Protein AF-0000000079923672 (afdb_homodimer)

Radius of gyration: 18.23 Å; Cα contacts (8 Å, |Δi|>4): 275; chains: 2; bounding box: 40×59×46 Å

Solvent-accessible surface area (backbone atoms only — not comparable to full-atom values): 8764 Å² total; per-residue (Å²): 88,80,46,73,51,78,46,75,37,44,45,66,52,47,51,52,51,49,53,50,50,49,53,26,45,76,68,64,60,28,61,61,96,86,38,71,54,79,75,63,75,88,40,70,29,38,37,34,41,36,38,36,38,55,79,44,37,34,36,45,32,44,38,38,36,39,71,64,37,82,79,70,72,71,70,72,81,115,88,81,46,72,50,78,47,75,38,45,47,68,53,47,51,52,49,49,52,52,49,50,52,26,46,74,68,63,60,27,62,58,97,85,39,70,55,79,76,61,75,89,40,69,29,39,35,33,41,39,38,37,40,56,79,43,36,34,35,44,31,44,38,39,36,40,70,65,37,81,79,69,73,74,70,71,83,114

Secondary structure (DSSP, 8-state):
-EEEEEEEE-HHHHHHHHHHHHHHHHTT--EETTEE----SSS-EEEEEEEEE-SSEEEEEEEEEEESS---------/-EEEEEEEE-HHHHHHHHHHHHHHHHTT--EETTEE----SSS-EEEEEEEEE-SSEEEEEEEEEEESS---------

Structure (mmCIF, N/CA/C/O backbone):
data_AF-0000000079923672-model_v1
#
loop_
_entity.id
_entity.type
_entity.pdbx_description
1 polymer 'Amphi-Trp domain-containing protein'
#
loop_
_atom_site.group_PDB
_atom_site.id
_atom_site.type_symbol
_atom_site.label_atom_id
_atom_site.label_alt_id
_atom_site.label_comp_id
_atom_site.label_asym_id
_atom_site.label_entity_id
_atom_site.label_seq_id
_atom_site.pdbx_PDB_ins_code
_atom_site.Cartn_x
_atom_site.Cartn_y
_atom_site.Cartn_z
_atom_site.occupancy
_atom_site.B_iso_or_equiv
_atom_site.auth_seq_id
_atom_site.auth_comp_id
_atom_site.auth_asym_id
_atom_site.auth_atom_id
_atom_site.pdbx_PDB_model_num
ATOM 1 N N . MET A 1 1 ? -3.143 -18.344 4.316 1 87.56 1 MET A N 1
ATOM 2 C CA . MET A 1 1 ? -2.76 -17.453 5.414 1 87.56 1 MET A CA 1
ATOM 3 C C . MET A 1 1 ? -3.393 -16.078 5.254 1 87.56 1 MET A C 1
ATOM 5 O O . MET A 1 1 ? -3.523 -15.578 4.133 1 87.56 1 MET A O 1
ATOM 9 N N . LYS A 1 2 ? -3.91 -15.539 6.465 1 92.62 2 LYS A N 1
ATOM 10 C CA . LYS A 1 2 ? -4.438 -14.18 6.527 1 92.62 2 LYS A CA 1
ATOM 11 C C . LYS A 1 2 ? -3.799 -13.391 7.668 1 92.62 2 LYS A C 1
ATOM 13 O O . LYS A 1 2 ? -3.727 -13.875 8.797 1 92.62 2 LYS A O 1
ATOM 18 N N . TYR A 1 3 ? -3.242 -12.242 7.332 1 94.88 3 TYR A N 1
ATOM 19 C CA . TYR A 1 3 ? -2.539 -11.391 8.289 1 94.88 3 TYR A CA 1
ATOM 20 C C . TYR A 1 3 ? -2.949 -9.938 8.133 1 94.88 3 TYR A C 1
ATOM 22 O O . TYR A 1 3 ? -3.125 -9.453 7.012 1 94.88 3 TYR A O 1
ATOM 30 N N . GLN A 1 4 ? -3.23 -9.336 9.25 1 95.75 4 GLN A N 1
ATOM 31 C CA . GLN A 1 4 ? -3.434 -7.887 9.289 1 95.75 4 GLN A CA 1
ATOM 32 C C . GLN A 1 4 ? -2.803 -7.277 10.539 1 95.75 4 GLN A C 1
ATOM 34 O O . GLN A 1 4 ? -2.895 -7.848 11.633 1 95.75 4 GLN A O 1
ATOM 39 N N . GLU A 1 5 ? -2.051 -6.227 10.383 1 95.62 5 GLU A N 1
ATOM 40 C CA . GLU A 1 5 ? -1.432 -5.523 11.5 1 95.62 5 GLU A CA 1
ATOM 41 C C . GLU A 1 5 ? -1.533 -4.012 11.32 1 95.62 5 GLU A C 1
ATOM 43 O O . GLU A 1 5 ? -1.43 -3.502 10.203 1 95.62 5 GLU A O 1
ATOM 48 N N . LYS A 1 6 ? -1.763 -3.363 12.422 1 97.06 6 LYS A N 1
ATOM 49 C CA . LYS A 1 6 ? -1.876 -1.909 12.453 1 97.06 6 LYS A CA 1
ATOM 50 C C . LYS A 1 6 ? -0.716 -1.282 13.219 1 97.06 6 LYS A C 1
ATOM 52 O O . LYS A 1 6 ? -0.312 -1.791 14.266 1 97.06 6 LYS A O 1
ATOM 57 N N . TYR A 1 7 ? -0.199 -0.232 12.648 1 97.31 7 TYR A N 1
ATOM 58 C CA . TYR A 1 7 ? 0.859 0.55 13.273 1 97.31 7 TYR A CA 1
ATOM 59 C C . TYR A 1 7 ? 0.439 2.006 13.438 1 97.31 7 TYR A C 1
ATOM 61 O O . TYR A 1 7 ? -0.472 2.475 12.758 1 97.31 7 TYR A O 1
ATOM 69 N N . VAL A 1 8 ? 1.019 2.639 14.438 1 97.81 8 VAL A N 1
ATOM 70 C CA . VAL A 1 8 ? 0.844 4.07 14.656 1 97.81 8 VAL A CA 1
ATOM 71 C C . VAL A 1 8 ? 2.207 4.738 14.812 1 97.81 8 VAL A C 1
ATOM 73 O O . VAL A 1 8 ? 3.086 4.219 15.5 1 97.81 8 VAL A O 1
ATOM 76 N N . GLY A 1 9 ? 2.406 5.879 14.086 1 97.56 9 GLY A N 1
ATOM 77 C CA . GLY A 1 9 ? 3.695 6.535 14.234 1 97.56 9 GLY A CA 1
ATOM 78 C C . GLY A 1 9 ? 3.807 7.816 13.43 1 97.56 9 GLY A C 1
ATOM 79 O O . GLY A 1 9 ? 2.844 8.234 12.781 1 97.56 9 GLY A O 1
ATOM 80 N N . SER A 1 10 ? 4.926 8.539 13.562 1 96.69 10 SER A N 1
ATOM 81 C CA . SER A 1 10 ? 5.223 9.766 12.828 1 96.69 10 SER A CA 1
ATOM 82 C C . SER A 1 10 ? 5.43 9.484 11.344 1 96.69 10 SER A C 1
ATOM 84 O O . SER A 1 10 ? 5.492 8.328 10.922 1 96.69 10 SER A O 1
ATOM 86 N N . LYS A 1 11 ? 5.465 10.523 10.539 1 96.06 11 LYS A N 1
ATOM 87 C CA . LYS A 1 11 ? 5.742 10.414 9.109 1 96.06 11 LYS A CA 1
ATOM 88 C C . LYS A 1 11 ? 7.098 9.758 8.859 1 96.06 11 LYS A C 1
ATOM 90 O O . LYS A 1 11 ? 7.238 8.93 7.957 1 96.06 11 LYS A O 1
ATOM 95 N N . GLU A 1 12 ? 8.086 10.117 9.711 1 95.56 12 GLU A N 1
ATOM 96 C CA . GLU A 1 12 ? 9.414 9.531 9.586 1 95.56 12 GLU A CA 1
ATOM 97 C C . GLU A 1 12 ? 9.375 8.023 9.844 1 95.56 12 GLU A C 1
ATOM 99 O O . GLU A 1 12 ? 10.039 7.254 9.148 1 95.56 12 GLU A O 1
ATOM 104 N N . GLU A 1 13 ? 8.633 7.656 10.852 1 96.94 13 GLU A N 1
ATOM 105 C CA . GLU A 1 13 ? 8.5 6.234 11.156 1 96.94 13 GLU A CA 1
ATOM 106 C C . GLU A 1 13 ? 7.777 5.492 10.039 1 96.94 13 GLU A C 1
ATOM 108 O O . GLU A 1 13 ? 8.148 4.363 9.695 1 96.94 13 GLU A O 1
ATOM 113 N N . LEU A 1 14 ? 6.77 6.105 9.516 1 97 14 LEU A N 1
ATOM 114 C CA . LEU A 1 14 ? 6.078 5.539 8.359 1 97 14 LEU A CA 1
ATOM 115 C C . LEU A 1 14 ? 7.043 5.316 7.203 1 97 14 LEU A C 1
ATOM 117 O O . LEU A 1 14 ? 7.062 4.242 6.602 1 97 14 LEU A O 1
ATOM 121 N N . PHE A 1 15 ? 7.82 6.359 6.887 1 95.81 15 PHE A N 1
ATOM 122 C CA . PHE A 1 15 ? 8.711 6.27 5.734 1 95.81 15 PHE A CA 1
ATOM 123 C C . PHE A 1 15 ? 9.75 5.176 5.938 1 95.81 15 PHE A C 1
ATOM 125 O O . PHE A 1 15 ? 10.078 4.441 5.004 1 95.81 15 PHE A O 1
ATOM 132 N N . THR A 1 16 ? 10.258 5.023 7.164 1 96.5 16 THR A N 1
ATOM 133 C CA . THR A 1 16 ? 11.18 3.938 7.492 1 96.5 16 THR A CA 1
ATOM 134 C C . THR A 1 16 ? 10.516 2.582 7.281 1 96.5 16 THR A C 1
ATOM 136 O O . THR A 1 16 ? 11.109 1.675 6.695 1 96.5 16 THR A O 1
ATOM 139 N N . PHE A 1 17 ? 9.289 2.51 7.789 1 96.25 17 PHE A N 1
ATOM 140 C CA . PHE A 1 17 ? 8.508 1.286 7.648 1 96.25 17 PHE A CA 1
ATOM 141 C C . PHE A 1 17 ? 8.32 0.928 6.18 1 96.25 17 PHE A C 1
ATOM 143 O O . PHE A 1 17 ? 8.539 -0.218 5.781 1 96.25 17 PHE A O 1
ATOM 150 N N . LEU A 1 18 ? 7.895 1.884 5.387 1 95.19 18 LEU A N 1
ATOM 151 C CA . LEU A 1 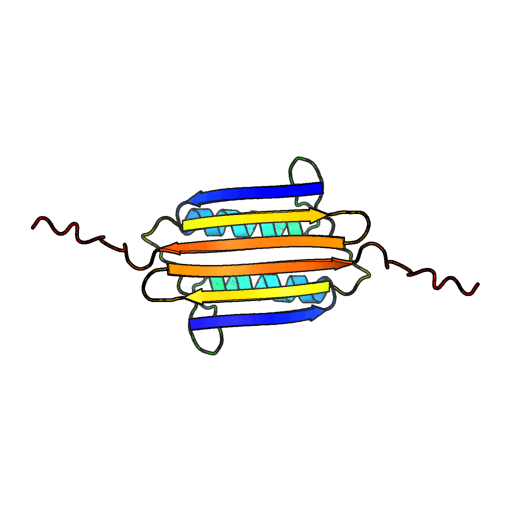18 ? 7.648 1.654 3.967 1 95.19 18 LEU A CA 1
ATOM 152 C C . LEU A 1 18 ? 8.93 1.248 3.25 1 95.19 18 LEU A C 1
ATOM 154 O O . LEU A 1 18 ? 8.93 0.307 2.453 1 95.19 18 LEU A O 1
ATOM 158 N N . LYS A 1 19 ? 9.961 2.004 3.518 1 94.56 19 LYS A N 1
ATOM 159 C CA . LYS A 1 19 ? 11.242 1.71 2.885 1 94.56 19 LYS A CA 1
ATOM 160 C C . LYS A 1 19 ? 11.672 0.271 3.154 1 94.56 19 LYS A C 1
ATOM 162 O O . LYS A 1 19 ? 12.047 -0.454 2.23 1 94.56 19 LYS A O 1
ATOM 167 N N . GLU A 1 20 ? 11.602 -0.112 4.34 1 94.69 20 GLU A N 1
ATOM 168 C CA . GLU A 1 20 ? 12.039 -1.45 4.727 1 94.69 20 GLU A CA 1
ATOM 169 C C . GLU A 1 20 ? 11.133 -2.521 4.137 1 94.69 20 GLU A C 1
ATOM 171 O O . GLU A 1 20 ? 11.609 -3.518 3.592 1 94.69 20 GLU A O 1
ATOM 176 N N . ASN A 1 21 ? 9.867 -2.344 4.316 1 94.12 21 ASN A N 1
ATOM 177 C CA . ASN A 1 21 ? 8.898 -3.336 3.865 1 94.12 21 ASN A CA 1
ATOM 178 C C . ASN A 1 21 ? 8.938 -3.514 2.352 1 94.12 21 ASN A C 1
ATOM 180 O O . ASN A 1 21 ? 9.016 -4.641 1.855 1 94.12 21 ASN A O 1
ATOM 184 N N . TYR A 1 22 ? 8.961 -2.428 1.647 1 91.88 22 TYR A N 1
ATOM 185 C CA . TYR A 1 22 ? 8.961 -2.504 0.191 1 91.88 22 TYR A CA 1
ATOM 186 C C . TYR A 1 22 ? 10.297 -3.029 -0.323 1 91.88 22 TYR A C 1
ATOM 188 O O . TYR A 1 22 ? 10.344 -3.773 -1.306 1 91.88 22 TYR A O 1
ATOM 196 N N . SER A 1 23 ? 11.383 -2.566 0.275 1 93.94 23 SER A N 1
ATOM 197 C CA . SER A 1 23 ? 12.68 -3.109 -0.098 1 93.94 23 SER A CA 1
ATOM 198 C C . SER A 1 23 ? 12.711 -4.629 0.043 1 93.94 23 SER A C 1
ATOM 200 O O . SER A 1 23 ? 13.156 -5.332 -0.865 1 93.94 23 SER A O 1
ATOM 202 N N . LYS A 1 24 ? 12.266 -5.098 1.177 1 95.06 24 LYS A N 1
ATOM 203 C CA . LYS A 1 24 ? 12.219 -6.539 1.418 1 95.06 24 LYS A CA 1
ATOM 204 C C . LYS A 1 24 ? 11.281 -7.23 0.436 1 95.06 24 LYS A C 1
ATOM 206 O O . LYS A 1 24 ? 11.586 -8.32 -0.062 1 95.06 24 LYS A O 1
ATOM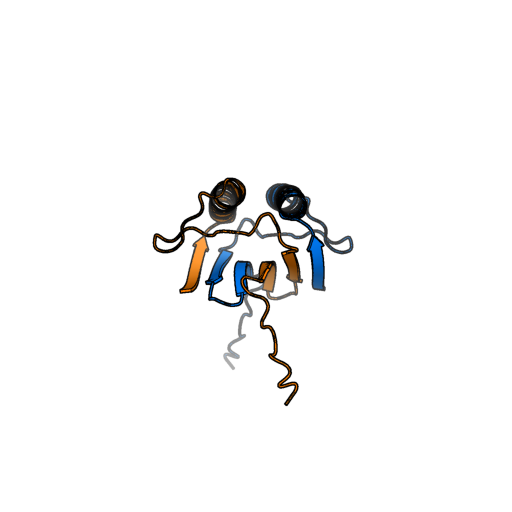 211 N N . LEU A 1 25 ? 10.141 -6.629 0.159 1 94.62 25 LEU A N 1
ATOM 212 C CA . LEU A 1 25 ? 9.172 -7.184 -0.781 1 94.62 25 LEU A CA 1
ATOM 213 C C . LEU A 1 25 ? 9.789 -7.348 -2.164 1 94.62 25 LEU A C 1
ATOM 215 O O . LEU A 1 25 ? 9.688 -8.414 -2.771 1 94.62 25 LEU A O 1
ATOM 219 N N . MET A 1 26 ? 10.484 -6.301 -2.611 1 91.19 26 MET A N 1
ATOM 220 C CA . MET A 1 26 ? 11.055 -6.27 -3.959 1 91.19 26 MET A CA 1
ATOM 221 C C . MET A 1 26 ? 12.211 -7.25 -4.086 1 91.19 26 MET A C 1
ATOM 223 O O . MET A 1 26 ? 12.531 -7.699 -5.188 1 91.19 26 MET A O 1
ATOM 227 N N . LYS A 1 27 ? 12.797 -7.582 -3.021 1 92.75 27 LYS A N 1
ATOM 228 C CA . LY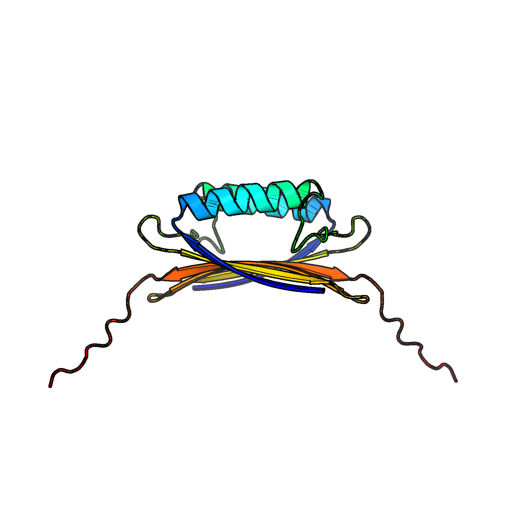S A 1 27 ? 13.922 -8.516 -3.016 1 92.75 27 LYS A CA 1
ATOM 229 C C . LYS A 1 27 ? 13.461 -9.93 -2.66 1 92.75 27 LYS A C 1
ATOM 231 O O . LYS A 1 27 ? 14.289 -10.82 -2.455 1 92.75 27 LYS A O 1
ATOM 236 N N . ASP A 1 28 ? 12.172 -10.109 -2.514 1 92.62 28 ASP A N 1
ATOM 237 C CA . ASP A 1 28 ? 11.586 -11.383 -2.121 1 92.62 28 ASP A CA 1
ATOM 238 C C . ASP A 1 28 ? 12.062 -11.812 -0.737 1 92.62 28 ASP A C 1
ATOM 240 O O . ASP A 1 28 ? 12.328 -12.992 -0.501 1 92.62 28 ASP A O 1
ATOM 244 N N . LEU A 1 29 ? 12.18 -10.812 0.175 1 94.69 29 LEU A N 1
ATOM 245 C CA . LEU A 1 29 ? 12.703 -11.078 1.511 1 94.69 29 LEU A CA 1
ATOM 246 C C . LEU A 1 29 ? 11.672 -10.727 2.578 1 94.69 29 LEU A C 1
ATOM 248 O O . LEU A 1 29 ? 11.898 -10.969 3.768 1 94.69 29 LEU A O 1
ATOM 252 N N . LEU A 1 30 ? 10.547 -10.203 2.156 1 95.38 30 LEU A N 1
ATOM 253 C CA . LEU A 1 30 ? 9.547 -9.805 3.141 1 95.38 30 LEU A CA 1
ATOM 254 C C . LEU A 1 30 ? 8.898 -11.023 3.783 1 95.38 30 LEU A C 1
ATOM 256 O O . LEU A 1 30 ? 8.422 -11.922 3.08 1 95.38 30 LEU A O 1
ATOM 260 N N . GLU A 1 31 ? 8.945 -11.07 5.102 1 93.38 31 GLU A N 1
ATOM 261 C CA . GLU A 1 31 ? 8.297 -12.133 5.859 1 93.38 31 GLU A CA 1
ATOM 262 C C . GLU A 1 31 ? 7.227 -11.578 6.793 1 93.38 31 GLU A C 1
ATOM 264 O O . GLU A 1 31 ? 7.441 -10.562 7.453 1 93.38 31 GLU A O 1
ATOM 269 N N . ILE A 1 32 ? 6.066 -12.234 6.754 1 91.12 32 ILE A N 1
ATOM 270 C CA . ILE A 1 32 ? 4.977 -11.914 7.668 1 91.12 32 ILE A CA 1
ATOM 271 C C . ILE A 1 32 ? 4.652 -13.133 8.523 1 91.12 32 ILE A C 1
ATOM 273 O O . ILE A 1 32 ? 4.254 -14.18 8.008 1 91.12 32 ILE A O 1
ATOM 277 N N . GLU A 1 33 ? 4.828 -12.945 9.82 1 88.94 33 GLU A N 1
ATOM 278 C CA . GLU A 1 33 ? 4.645 -14.031 10.789 1 88.94 33 GLU A CA 1
ATOM 279 C C . GLU A 1 33 ? 5.461 -15.258 10.398 1 88.94 33 GLU A C 1
ATOM 281 O O . GLU A 1 33 ? 4.945 -16.375 10.406 1 88.94 33 GLU A O 1
ATOM 286 N N . GLY A 1 34 ? 6.648 -15.023 9.844 1 86.88 34 GLY A N 1
ATOM 287 C CA . GLY A 1 34 ? 7.582 -16.094 9.531 1 86.88 34 GLY A CA 1
ATOM 288 C C . GLY A 1 34 ? 7.363 -16.688 8.148 1 86.88 34 GLY A C 1
ATOM 289 O O . GLY A 1 34 ? 8.086 -17.609 7.742 1 86.88 34 GLY A O 1
ATOM 290 N N . LYS A 1 35 ? 6.375 -16.25 7.484 1 89.62 35 LYS A N 1
ATOM 291 C CA . LYS A 1 35 ? 6.109 -16.719 6.129 1 89.62 35 LYS A CA 1
ATOM 292 C C . LYS A 1 35 ? 6.504 -15.68 5.09 1 89.62 35 LYS A C 1
ATOM 294 O O . LYS A 1 35 ? 6.16 -14.508 5.223 1 89.62 35 LYS A O 1
ATOM 299 N N . LYS A 1 36 ? 7.133 -16.172 4.07 1 92.38 36 LYS A N 1
ATOM 300 C CA . LYS A 1 36 ? 7.57 -15.273 3.01 1 92.38 36 LYS A CA 1
ATOM 301 C C . LYS A 1 36 ? 6.391 -14.812 2.158 1 92.38 36 LYS A C 1
ATOM 303 O O . LYS A 1 36 ? 5.516 -15.609 1.813 1 92.38 36 LYS A O 1
ATOM 308 N N . VAL A 1 37 ? 6.363 -13.539 1.852 1 94.5 37 VAL A N 1
ATOM 309 C CA . VAL A 1 37 ? 5.434 -13.008 0.859 1 94.5 37 VAL A CA 1
ATOM 310 C C . VAL A 1 37 ? 5.977 -13.258 -0.545 1 94.5 37 VAL A C 1
ATOM 312 O O . VAL A 1 37 ? 6.961 -12.641 -0.957 1 94.5 37 VAL A O 1
ATOM 315 N N . LYS A 1 38 ? 5.332 -14.188 -1.243 1 89.69 38 LYS A N 1
ATOM 316 C CA . LYS A 1 38 ? 5.816 -14.57 -2.566 1 89.69 38 LYS A CA 1
ATOM 317 C C . LYS A 1 38 ? 4.902 -14.031 -3.664 1 89.69 38 LYS A C 1
ATOM 319 O O . LYS A 1 38 ? 3.824 -14.578 -3.902 1 89.69 38 LYS A O 1
ATOM 324 N N . ILE A 1 39 ? 5.363 -12.984 -4.25 1 94.5 39 ILE A N 1
ATOM 325 C CA . ILE A 1 39 ? 4.66 -12.492 -5.43 1 94.5 39 ILE A CA 1
ATOM 326 C C . ILE A 1 39 ? 5.109 -13.273 -6.664 1 94.5 39 ILE A C 1
ATOM 328 O O . ILE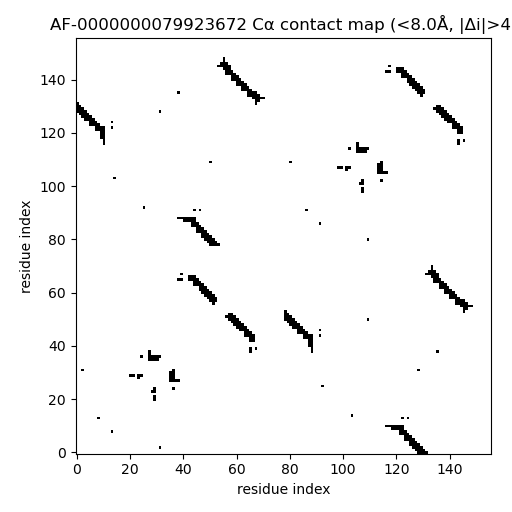 A 1 39 ? 6.305 -13.383 -6.938 1 94.5 39 ILE A O 1
ATOM 332 N N . PRO A 1 40 ? 4.176 -13.789 -7.402 1 93.88 40 PRO A N 1
ATOM 333 C CA . PRO A 1 40 ? 4.574 -14.617 -8.547 1 93.88 40 PRO A CA 1
ATOM 334 C C . PRO A 1 40 ? 5.281 -13.812 -9.633 1 93.88 40 PRO A C 1
ATOM 336 O O . PRO A 1 40 ? 4.926 -12.656 -9.883 1 93.88 40 PRO A O 1
ATOM 339 N N . GLU A 1 41 ? 6.262 -14.406 -10.266 1 91.5 41 GLU A N 1
ATOM 340 C CA . GLU A 1 41 ? 7.035 -13.758 -11.32 1 91.5 41 GLU A CA 1
ATOM 341 C C . GLU A 1 41 ? 6.453 -14.055 -12.695 1 91.5 41 GLU A C 1
ATOM 343 O O . GLU A 1 41 ? 6.707 -13.328 -13.656 1 91.5 41 GLU A O 1
ATOM 348 N N . ASP A 1 42 ? 5.676 -15.094 -12.789 1 91.75 42 ASP A N 1
ATOM 349 C CA . ASP A 1 42 ? 5.254 -15.602 -14.086 1 91.75 42 ASP A CA 1
ATOM 350 C C . ASP A 1 42 ? 3.76 -15.375 -14.305 1 91.75 42 ASP A C 1
ATOM 352 O O . ASP A 1 42 ? 3.146 -16.016 -15.156 1 91.75 42 ASP A O 1
ATOM 356 N N . LYS A 1 43 ? 3.23 -14.508 -13.445 1 92.06 43 LYS A N 1
ATOM 357 C CA . LYS A 1 43 ? 1.799 -14.25 -13.586 1 92.06 43 LYS A CA 1
ATOM 358 C C . LYS A 1 43 ? 1.516 -12.758 -13.711 1 92.06 43 LYS A C 1
ATOM 360 O O . LYS A 1 43 ? 2.311 -11.93 -13.266 1 92.06 43 LYS A O 1
ATOM 365 N N . GLU A 1 44 ? 0.367 -12.57 -14.32 1 95.31 44 GLU A N 1
ATOM 366 C CA . GLU A 1 44 ? -0.137 -11.203 -14.352 1 95.31 44 GLU A CA 1
ATOM 367 C C . GLU A 1 44 ? -0.648 -10.773 -12.977 1 95.31 44 GLU A C 1
ATOM 369 O O . GLU A 1 44 ? -1.381 -11.516 -12.32 1 95.31 44 GLU A O 1
ATOM 374 N N . LEU A 1 45 ? -0.148 -9.641 -12.562 1 97.69 45 LEU A N 1
ATOM 375 C CA . LEU A 1 45 ? -0.541 -9.086 -11.266 1 97.69 45 LEU A CA 1
ATOM 376 C C . LEU A 1 45 ? -1.539 -7.945 -11.445 1 97.69 45 LEU A C 1
ATOM 378 O O . LEU A 1 45 ? -1.519 -7.25 -12.469 1 97.69 45 LEU A O 1
ATOM 382 N N . GLU A 1 46 ? -2.426 -7.871 -10.539 1 98.12 46 GLU A N 1
ATOM 383 C CA . GLU A 1 46 ? -3.281 -6.691 -10.422 1 98.12 46 GLU A CA 1
ATOM 384 C C . GLU A 1 46 ? -2.889 -5.836 -9.227 1 98.12 46 GLU A C 1
ATOM 386 O O . GLU A 1 46 ? -2.627 -6.363 -8.141 1 98.12 46 GLU A O 1
ATOM 391 N N . TYR A 1 47 ? -2.752 -4.535 -9.43 1 97.56 47 TYR A N 1
ATOM 392 C CA . TYR A 1 47 ? -2.49 -3.664 -8.289 1 97.56 47 TYR A CA 1
ATOM 393 C C . TYR A 1 47 ? -3.305 -2.379 -8.383 1 97.56 47 TYR A C 1
ATOM 395 O O . TYR A 1 47 ? -3.547 -1.871 -9.477 1 97.56 47 TYR A O 1
ATOM 403 N N . LYS A 1 48 ? -3.773 -2.014 -7.242 1 97.31 48 LYS A N 1
ATOM 404 C CA . LYS A 1 48 ? -4.703 -0.895 -7.125 1 97.31 48 LYS A CA 1
ATOM 405 C C . LYS A 1 48 ? -4.156 0.181 -6.191 1 97.31 48 LYS A C 1
ATOM 407 O O . LYS A 1 48 ? -3.564 -0.131 -5.156 1 97.31 48 LYS A O 1
ATOM 412 N N . ILE A 1 49 ? -4.379 1.401 -6.613 1 96.69 49 ILE A N 1
ATOM 413 C CA . ILE A 1 49 ? -4.102 2.539 -5.742 1 96.69 49 ILE A CA 1
ATOM 414 C C . ILE A 1 49 ? -5.41 3.221 -5.352 1 96.69 49 ILE A C 1
ATOM 416 O O . ILE A 1 49 ? -6.312 3.369 -6.184 1 96.69 49 ILE A O 1
ATOM 420 N N . LYS A 1 50 ? -5.492 3.529 -4.121 1 96.38 50 LYS A N 1
ATOM 421 C CA . LYS A 1 50 ? -6.625 4.297 -3.617 1 96.38 50 LYS A CA 1
ATOM 422 C C . LYS A 1 50 ? -6.156 5.523 -2.836 1 96.38 50 LYS A C 1
ATOM 424 O O . LYS A 1 50 ? -5.234 5.43 -2.021 1 96.38 50 LYS A O 1
ATOM 429 N N . TYR A 1 51 ? -6.789 6.656 -3.143 1 96.81 51 TYR A N 1
ATOM 430 C CA . TYR A 1 51 ? -6.5 7.898 -2.432 1 96.81 51 TYR A CA 1
ATOM 431 C C . TYR A 1 51 ? -7.789 8.633 -2.078 1 96.81 51 TYR A C 1
ATOM 433 O O . TYR A 1 51 ? -8.664 8.812 -2.93 1 96.81 51 TYR A O 1
ATOM 441 N N . GLU A 1 52 ? -7.93 8.906 -0.84 1 96.25 52 GLU A N 1
ATOM 442 C CA . GLU A 1 52 ? -9.031 9.719 -0.334 1 96.25 52 GLU A CA 1
ATOM 443 C C . GLU A 1 52 ? -8.531 10.836 0.577 1 96.25 52 GLU A C 1
ATOM 445 O O . GLU A 1 52 ? -7.637 10.617 1.394 1 96.25 52 GLU A O 1
ATOM 450 N N . ASN A 1 53 ? -9.062 12.008 0.355 1 94.12 53 ASN A N 1
ATOM 451 C CA . ASN A 1 53 ? -8.695 13.133 1.209 1 94.12 53 ASN A CA 1
ATOM 452 C C . ASN A 1 53 ? -9.844 14.125 1.339 1 94.12 53 ASN A C 1
ATOM 454 O O . ASN A 1 53 ? -10.312 14.68 0.339 1 94.12 53 ASN A O 1
ATOM 458 N N . ASP A 1 54 ? -10.359 14.297 2.543 1 93.44 54 ASP A N 1
ATOM 459 C CA . ASP A 1 54 ? -11.383 15.305 2.785 1 93.44 54 ASP A CA 1
ATOM 460 C C . ASP A 1 54 ? -11.023 16.188 3.98 1 93.44 54 ASP A C 1
ATOM 462 O O . ASP A 1 54 ? -9.875 16.188 4.43 1 93.44 54 ASP A O 1
ATOM 466 N N . GLU A 1 55 ? -11.914 17.016 4.41 1 92.06 55 GLU A N 1
ATOM 467 C CA . GLU A 1 55 ? -11.633 17.969 5.465 1 92.06 55 GLU A CA 1
ATOM 468 C C . GLU A 1 55 ? -11.281 17.266 6.773 1 92.06 55 GLU A C 1
ATOM 470 O O . GLU A 1 55 ? -10.578 17.828 7.617 1 92.06 55 GLU A O 1
ATOM 475 N N . PHE A 1 56 ? -11.68 16.047 6.91 1 93.69 56 PHE A N 1
ATOM 476 C CA . PHE A 1 56 ? -11.57 15.391 8.211 1 93.69 56 PHE A CA 1
ATOM 477 C C . PHE A 1 56 ? -10.445 14.359 8.203 1 93.69 56 PHE A C 1
ATOM 479 O O . PHE A 1 56 ? -9.727 14.211 9.195 1 93.69 56 PHE A O 1
ATOM 486 N N . GLU A 1 57 ? -10.312 13.672 7.113 1 95.62 57 GLU A N 1
ATOM 487 C CA . GLU A 1 57 ? -9.336 12.586 7.098 1 95.62 57 GLU A CA 1
ATOM 488 C C . GLU A 1 57 ? -8.797 12.352 5.688 1 95.62 57 GLU A C 1
ATOM 490 O O . GLU A 1 57 ? -9.398 12.789 4.707 1 95.62 57 GLU A O 1
ATOM 495 N N . GLY A 1 58 ? -7.566 11.812 5.668 1 95.94 58 GLY A N 1
ATOM 496 C CA . GLY A 1 58 ? -6.965 11.344 4.43 1 95.94 58 GLY A CA 1
ATOM 497 C C . GLY A 1 58 ? -6.469 9.914 4.516 1 95.94 58 GLY A C 1
ATOM 498 O O . GLY A 1 58 ? -6.25 9.391 5.609 1 95.94 58 GLY A O 1
ATOM 499 N N . SER A 1 59 ? -6.426 9.281 3.336 1 97.56 59 SER A N 1
ATOM 500 C CA . SER A 1 59 ? -5.859 7.934 3.275 1 97.56 59 SER A CA 1
ATOM 501 C C . SER A 1 59 ? -5.238 7.656 1.91 1 97.56 59 SER A C 1
ATOM 503 O O . SER A 1 59 ? -5.688 8.203 0.897 1 97.56 59 SER A O 1
ATOM 505 N N . TYR A 1 60 ? -4.184 6.918 1.873 1 97.25 60 TYR A N 1
ATOM 506 C CA . TYR A 1 60 ? -3.488 6.406 0.696 1 97.25 60 TYR A CA 1
ATOM 507 C C . TYR A 1 60 ? -3.211 4.914 0.834 1 97.25 60 TYR A C 1
ATOM 509 O O . TYR A 1 60 ? -2.707 4.461 1.865 1 97.25 60 TYR A O 1
ATOM 517 N N . ALA A 1 61 ? -3.617 4.133 -0.204 1 97.62 61 ALA A N 1
ATOM 518 C CA . ALA A 1 61 ? -3.455 2.682 -0.108 1 97.62 61 ALA A CA 1
ATOM 519 C C . ALA A 1 61 ? -2.977 2.096 -1.433 1 97.62 61 ALA A C 1
ATOM 521 O O . ALA A 1 61 ? -3.389 2.547 -2.504 1 97.62 61 ALA A O 1
ATOM 522 N N . VAL A 1 62 ? -2.125 1.139 -1.348 1 97.5 62 VAL A N 1
ATOM 523 C CA . VAL A 1 62 ? -1.746 0.297 -2.479 1 97.5 62 VAL A CA 1
ATOM 524 C C . VAL A 1 62 ? -2.059 -1.164 -2.162 1 97.5 62 VAL A C 1
ATOM 526 O O . VAL A 1 62 ? -1.692 -1.668 -1.098 1 97.5 62 VAL A O 1
ATOM 529 N N . LYS A 1 63 ? -2.822 -1.799 -3.035 1 98.19 63 LYS A N 1
ATOM 530 C CA . LYS A 1 63 ? -3.129 -3.221 -2.906 1 98.19 63 LYS A CA 1
ATOM 531 C C . LYS A 1 63 ? -2.648 -4 -4.125 1 98.19 63 LYS A C 1
ATOM 533 O O . LYS A 1 63 ? -2.949 -3.633 -5.262 1 98.19 63 LYS A O 1
ATOM 538 N N . ILE A 1 64 ? -1.884 -5.059 -3.881 1 98.12 64 ILE A N 1
ATOM 539 C CA . ILE A 1 64 ? -1.398 -5.969 -4.91 1 98.12 64 ILE A CA 1
ATOM 540 C C . ILE A 1 64 ? -2.133 -7.305 -4.805 1 98.12 64 ILE A C 1
ATOM 542 O O . ILE A 1 64 ? -2.281 -7.855 -3.713 1 98.12 64 ILE A O 1
ATOM 546 N N . THR A 1 65 ? -2.604 -7.824 -5.953 1 98.12 65 THR A N 1
ATOM 547 C CA . THR A 1 65 ? -3.299 -9.109 -5.973 1 98.12 65 THR A CA 1
ATOM 548 C C . THR A 1 65 ? -2.754 -10 -7.086 1 98.12 65 THR A C 1
ATOM 550 O O . THR A 1 65 ? -2.412 -9.516 -8.164 1 98.12 65 THR A O 1
ATOM 553 N N . TRP A 1 66 ? -2.68 -11.266 -6.781 1 96.69 66 TRP A N 1
ATOM 554 C CA . TRP A 1 66 ? -2.264 -12.227 -7.797 1 96.69 66 TRP A CA 1
ATOM 555 C C . TRP A 1 66 ? -3.061 -13.523 -7.68 1 96.69 66 TRP A C 1
ATOM 557 O O . TRP A 1 66 ? -3.703 -13.773 -6.656 1 96.69 66 TRP A O 1
ATOM 567 N N . VAL A 1 67 ? -3.068 -14.242 -8.773 1 94.25 67 VAL A N 1
ATOM 568 C CA . VAL A 1 67 ? -3.758 -15.523 -8.836 1 94.25 67 VAL A CA 1
ATOM 569 C C . VAL A 1 67 ? -2.754 -16.656 -8.664 1 94.25 67 VAL A C 1
ATOM 571 O O . VAL A 1 67 ? -1.725 -16.703 -9.344 1 94.25 67 VAL A O 1
ATOM 574 N N . ASN A 1 68 ? -2.99 -17.516 -7.707 1 92.44 68 ASN A N 1
ATOM 575 C CA . ASN A 1 68 ? -2.152 -18.703 -7.52 1 92.44 68 ASN A CA 1
ATOM 576 C C . ASN A 1 68 ? -2.59 -19.844 -8.43 1 92.44 68 ASN A C 1
ATOM 578 O O . ASN A 1 68 ? -1.763 -20.453 -9.117 1 92.44 68 ASN A O 1
ATOM 582 N N . LYS A 1 69 ? -3.775 -20.312 -8.234 1 89.62 69 LYS A N 1
ATOM 583 C CA . LYS A 1 69 ? -4.355 -21.375 -9.039 1 89.62 69 LYS A CA 1
ATOM 584 C C . LYS A 1 69 ? -5.625 -20.906 -9.742 1 89.62 69 LYS A C 1
ATOM 586 O O . LYS A 1 69 ? -6.469 -20.25 -9.133 1 89.62 69 LYS A O 1
ATOM 591 N N . GLU A 1 70 ? -5.578 -21.219 -11.055 1 80.38 70 GLU A N 1
ATOM 592 C CA . GLU A 1 70 ? -6.809 -20.906 -11.773 1 80.38 70 GLU A CA 1
ATOM 593 C C . GLU A 1 70 ? -7.926 -21.875 -11.406 1 80.38 70 GLU A C 1
ATOM 595 O O . GLU A 1 70 ? -7.68 -23.062 -11.227 1 80.38 70 GLU A O 1
ATOM 600 N N . GLU A 1 71 ? -8.891 -21.328 -10.758 1 68.69 71 GLU A N 1
ATOM 601 C CA . GLU A 1 71 ? -10.008 -22.219 -10.461 1 68.69 71 GLU A CA 1
ATOM 602 C C . GLU A 1 71 ? -10.617 -22.781 -11.742 1 68.69 71 GLU A C 1
ATOM 604 O O . GLU A 1 71 ? -10.945 -22.031 -12.664 1 68.69 71 GLU A O 1
ATOM 609 N N . PHE A 1 72 ? -10.016 -23.875 -12.219 1 63.81 72 PHE A N 1
ATOM 610 C CA . PHE A 1 72 ? -10.648 -24.5 -13.375 1 63.81 72 PHE A CA 1
ATOM 611 C C . PHE A 1 72 ? -12.078 -24.906 -13.055 1 63.81 72 PHE A C 1
ATOM 613 O O . PHE A 1 72 ? -12.336 -25.547 -12.039 1 63.81 72 PHE A O 1
ATOM 620 N N . GLU A 1 73 ? -12.938 -24.047 -13.203 1 55.41 73 GLU A N 1
ATOM 621 C CA . GLU A 1 73 ? -14.289 -24.609 -13.164 1 55.41 73 GLU A CA 1
ATOM 622 C C . GLU A 1 73 ? -14.398 -25.844 -14.039 1 55.41 73 GLU A C 1
ATOM 624 O O . GLU A 1 73 ? -14.102 -25.797 -15.234 1 55.41 73 GLU A O 1
ATOM 629 N N . GLU A 1 74 ? -14.055 -27 -13.516 1 53.62 74 GLU A N 1
ATOM 630 C CA . GLU A 1 74 ? -14.414 -28.203 -14.242 1 53.62 74 GLU A CA 1
ATOM 631 C C . GLU A 1 74 ? -15.805 -28.094 -14.859 1 53.62 74 GLU A C 1
ATOM 633 O O . GLU A 1 74 ? -16.797 -27.969 -14.141 1 53.62 74 GLU A O 1
ATOM 638 N N . ASP A 1 75 ? -15.883 -27.406 -15.891 1 52.88 75 ASP A N 1
ATOM 639 C CA . ASP A 1 75 ? -17.141 -27.672 -16.594 1 52.88 75 ASP A CA 1
ATOM 640 C C . ASP A 1 75 ? -17.422 -29.172 -16.656 1 52.88 75 ASP A C 1
ATOM 642 O O . ASP A 1 75 ? -16.609 -29.938 -17.172 1 52.88 75 ASP A O 1
ATOM 646 N N . ASP A 1 76 ? -18.047 -29.672 -15.695 1 50.84 76 ASP A N 1
ATOM 647 C CA . ASP A 1 76 ? -18.625 -31 -15.883 1 50.84 76 ASP A CA 1
ATOM 648 C C . ASP A 1 76 ? -19.141 -31.188 -17.312 1 50.84 76 ASP A C 1
ATOM 650 O O . ASP A 1 76 ? -20.172 -30.609 -17.688 1 50.84 76 ASP A O 1
ATOM 654 N N . GLU A 1 77 ? -18.344 -31.234 -18.203 1 51.06 77 GLU A N 1
ATOM 655 C CA . GLU A 1 77 ? -18.859 -31.797 -19.453 1 51.06 77 GLU A CA 1
ATOM 656 C C . GLU A 1 77 ? -19.469 -33.188 -19.234 1 51.06 77 GLU A C 1
ATOM 658 O O . GLU A 1 77 ? -19.047 -34.156 -19.844 1 51.06 77 GLU A O 1
ATOM 663 N N . PHE A 1 78 ? -20.156 -33.375 -17.969 1 43.47 78 PHE A N 1
ATOM 664 C CA . PHE A 1 78 ? -21.047 -34.5 -18.266 1 43.47 78 PHE A CA 1
ATOM 665 C C . PHE A 1 78 ? -22.203 -34.062 -19.156 1 43.47 78 PHE A C 1
ATOM 667 O O . PHE A 1 78 ? -22.641 -32.906 -19.094 1 43.47 78 PHE A O 1
ATOM 674 N N . MET B 1 1 ? -11.445 14.781 -1.947 1 87.81 1 MET B N 1
ATOM 675 C CA . MET B 1 1 ? -11.07 14.047 -3.154 1 87.81 1 MET B CA 1
ATOM 676 C C . MET B 1 1 ? -11.016 12.547 -2.889 1 87.81 1 MET B C 1
ATOM 678 O O . MET B 1 1 ? -10.594 12.117 -1.813 1 87.81 1 MET B O 1
ATOM 682 N N . LYS B 1 2 ? -11.633 11.758 -3.895 1 92.75 2 LYS B N 1
ATOM 683 C CA . LYS B 1 2 ? -11.57 10.297 -3.877 1 92.75 2 LYS B CA 1
ATOM 684 C C . LYS B 1 2 ? -11.078 9.758 -5.215 1 92.75 2 LYS B C 1
ATOM 686 O O . LYS B 1 2 ? -11.57 10.148 -6.273 1 92.75 2 LYS B O 1
ATOM 691 N N . TYR B 1 3 ? -10.047 8.945 -5.168 1 95 3 TYR B N 1
ATOM 692 C CA . TYR B 1 3 ? -9.414 8.391 -6.363 1 95 3 TYR B CA 1
ATOM 693 C C . TYR B 1 3 ? -9.117 6.906 -6.184 1 95 3 TYR B C 1
ATOM 695 O O . TYR B 1 3 ? -8.711 6.473 -5.102 1 95 3 TYR B O 1
ATOM 703 N N . GLN B 1 4 ? -9.477 6.168 -7.164 1 95.81 4 GLN B N 1
ATOM 704 C CA . GLN B 1 4 ? -9.078 4.766 -7.238 1 95.81 4 GLN B CA 1
ATOM 705 C C . GLN B 1 4 ? -8.695 4.379 -8.664 1 95.81 4 GLN B C 1
ATOM 707 O O . GLN B 1 4 ? -9.359 4.781 -9.617 1 95.81 4 GLN B O 1
ATOM 712 N N . GLU B 1 5 ? -7.574 3.729 -8.836 1 95.75 5 GLU B N 1
ATOM 713 C CA . GLU B 1 5 ? -7.121 3.26 -10.141 1 95.75 5 GLU B CA 1
ATOM 714 C C . GLU B 1 5 ? -6.543 1.85 -10.055 1 95.75 5 GLU B C 1
ATOM 716 O O . GLU B 1 5 ? -5.883 1.505 -9.078 1 95.75 5 GLU B O 1
ATOM 721 N N . LYS B 1 6 ? -6.852 1.091 -11.062 1 97.12 6 LYS B N 1
ATOM 722 C CA . LYS B 1 6 ? -6.375 -0.287 -11.156 1 97.12 6 LYS B CA 1
ATOM 723 C C . LYS B 1 6 ? -5.379 -0.445 -12.305 1 97.12 6 LYS B C 1
ATOM 725 O O . LYS B 1 6 ? -5.574 0.114 -13.383 1 97.12 6 LYS B O 1
ATOM 730 N N . TYR B 1 7 ? -4.332 -1.159 -12.016 1 97.31 7 TYR B N 1
ATOM 731 C CA . TYR B 1 7 ? -3.311 -1.49 -13 1 97.31 7 TYR B CA 1
ATOM 732 C C . TYR B 1 7 ? -3.135 -3 -13.117 1 97.31 7 TYR B C 1
ATOM 734 O O . TYR B 1 7 ? -3.5 -3.746 -12.211 1 97.31 7 TYR B O 1
ATOM 742 N N . VAL B 1 8 ? -2.693 -3.422 -14.289 1 97.88 8 VAL B N 1
ATOM 743 C CA . VAL B 1 8 ? -2.344 -4.816 -14.547 1 97.88 8 VAL B CA 1
ATOM 744 C C . VAL B 1 8 ? -0.96 -4.895 -15.188 1 97.88 8 VAL B C 1
ATOM 746 O O . VAL B 1 8 ? -0.64 -4.113 -16.078 1 97.88 8 VAL B O 1
ATOM 749 N N . GLY B 1 9 ? -0.101 -5.801 -14.648 1 97.62 9 GLY B N 1
ATOM 750 C CA . GLY B 1 9 ? 1.218 -5.898 -15.258 1 97.62 9 GLY B CA 1
ATOM 751 C C . GLY B 1 9 ? 2.088 -6.965 -14.617 1 97.62 9 GLY B C 1
ATOM 752 O O . GLY B 1 9 ? 1.639 -7.691 -13.727 1 97.62 9 GLY B O 1
ATOM 753 N N . SER B 1 10 ? 3.301 -7.184 -15.156 1 96.69 10 SER B N 1
ATOM 754 C CA . SER B 1 10 ? 4.285 -8.133 -14.648 1 96.69 10 SER B CA 1
ATOM 755 C C . SER B 1 10 ? 4.832 -7.688 -13.297 1 96.69 10 SER B C 1
ATOM 757 O O . SER B 1 10 ? 4.551 -6.574 -12.844 1 96.69 10 SER B O 1
ATOM 759 N N . LYS B 1 11 ? 5.539 -8.57 -12.617 1 96 11 LYS B N 1
ATOM 760 C CA . LYS B 1 11 ? 6.195 -8.258 -11.352 1 96 11 LYS B CA 1
ATOM 761 C C . LYS B 1 11 ? 7.172 -7.098 -11.516 1 96 11 LYS B C 1
ATOM 763 O O . LYS B 1 11 ? 7.258 -6.223 -10.648 1 96 11 LYS B O 1
ATOM 768 N N . GLU B 1 12 ? 7.895 -7.082 -12.656 1 95.56 12 GLU B N 1
ATOM 769 C CA . GLU B 1 12 ? 8.836 -5.996 -12.93 1 95.56 12 GLU B CA 1
ATOM 770 C C . GLU B 1 12 ? 8.117 -4.66 -13.062 1 95.56 12 GLU B C 1
ATOM 772 O O . GLU B 1 12 ? 8.594 -3.641 -12.562 1 95.56 12 GLU B O 1
ATOM 777 N N . GLU B 1 13 ? 7.004 -4.695 -13.727 1 96.94 13 GLU B N 1
ATOM 778 C CA . GLU B 1 13 ? 6.219 -3.475 -13.875 1 96.94 13 GLU B CA 1
ATOM 779 C C . GLU B 1 13 ? 5.668 -3.008 -12.531 1 96.94 13 GLU B C 1
ATOM 781 O O . GLU B 1 13 ? 5.641 -1.808 -12.25 1 96.94 13 GLU B O 1
ATOM 786 N N . LEU B 1 14 ? 5.219 -3.945 -11.758 1 97 14 LEU B N 1
ATOM 787 C CA . LEU B 1 14 ? 4.77 -3.629 -10.406 1 97 14 LEU B CA 1
ATOM 788 C C . LEU B 1 14 ? 5.883 -2.955 -9.609 1 97 14 LEU B C 1
ATOM 790 O O . LEU B 1 14 ? 5.66 -1.922 -8.977 1 97 14 LEU B O 1
ATOM 794 N N . PHE B 1 15 ? 7.074 -3.562 -9.641 1 95.88 15 PHE B N 1
ATOM 795 C CA . PHE B 1 15 ? 8.172 -3.043 -8.836 1 95.88 15 PHE B CA 1
ATOM 796 C C . PHE B 1 15 ? 8.555 -1.641 -9.281 1 95.88 15 PHE B C 1
ATOM 798 O O . PHE B 1 15 ? 8.844 -0.774 -8.453 1 95.88 15 PHE B O 1
ATOM 805 N N . THR B 1 16 ? 8.539 -1.378 -10.586 1 96.56 16 THR B N 1
ATOM 806 C CA . THR B 1 16 ? 8.789 -0.041 -11.117 1 96.56 16 THR B CA 1
ATOM 807 C C . THR B 1 16 ? 7.738 0.944 -10.609 1 96.56 16 THR B C 1
ATOM 809 O O . THR B 1 16 ? 8.07 2.051 -10.188 1 96.56 16 THR B O 1
ATOM 812 N N . PHE B 1 17 ? 6.496 0.485 -10.688 1 96.31 17 PHE B N 1
ATOM 813 C CA . PHE B 1 17 ? 5.379 1.298 -10.227 1 96.31 17 PHE B CA 1
ATOM 814 C C . PHE B 1 17 ? 5.543 1.647 -8.75 1 96.31 17 PHE B C 1
ATOM 816 O O . PHE B 1 17 ? 5.402 2.811 -8.359 1 96.31 17 PHE B O 1
ATOM 823 N N . LEU B 1 18 ? 5.816 0.656 -7.934 1 95.25 18 LEU B N 1
ATOM 824 C CA . LEU B 1 18 ? 5.961 0.862 -6.496 1 95.25 18 LEU B CA 1
ATOM 825 C C . LEU B 1 18 ? 7.129 1.798 -6.195 1 95.25 18 LEU B C 1
ATOM 82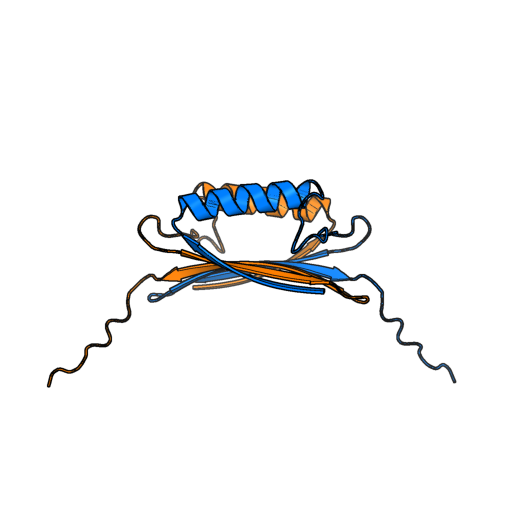7 O O . LEU B 1 18 ? 7.004 2.709 -5.375 1 95.25 18 LEU B O 1
ATOM 831 N N . LYS B 1 19 ? 8.227 1.5 -6.828 1 94.69 19 LYS B N 1
ATOM 832 C CA . LYS B 1 19 ? 9.414 2.326 -6.617 1 94.69 19 LYS B CA 1
ATOM 833 C C . LYS B 1 19 ? 9.125 3.793 -6.914 1 94.69 19 LYS B C 1
ATOM 835 O O . LYS B 1 19 ? 9.453 4.672 -6.113 1 94.69 19 LYS B O 1
ATOM 840 N N . GLU B 1 20 ? 8.539 4.039 -7.988 1 94.94 20 GLU B N 1
ATOM 841 C CA . GLU B 1 20 ? 8.258 5.41 -8.398 1 94.94 20 GLU B CA 1
ATOM 842 C C . GLU B 1 20 ? 7.234 6.062 -7.469 1 94.94 20 GLU B C 1
ATOM 844 O O . GLU B 1 20 ? 7.422 7.203 -7.039 1 94.94 20 GLU B O 1
ATOM 849 N N . ASN B 1 21 ? 6.156 5.383 -7.27 1 94.31 21 ASN B N 1
ATOM 850 C CA . ASN B 1 21 ? 5.074 5.926 -6.457 1 94.31 21 ASN B CA 1
ATOM 851 C C . ASN B 1 21 ? 5.535 6.219 -5.031 1 94.31 21 ASN B C 1
ATOM 853 O O . ASN B 1 21 ? 5.301 7.312 -4.512 1 94.31 21 ASN B O 1
ATOM 857 N N . TYR B 1 22 ? 6.207 5.285 -4.449 1 92.12 22 TYR B N 1
ATOM 858 C CA . TYR B 1 22 ? 6.664 5.453 -3.076 1 92.12 22 TYR B CA 1
ATOM 859 C C . TYR B 1 22 ? 7.754 6.512 -2.992 1 92.12 22 TYR B C 1
ATOM 861 O O . TYR B 1 22 ? 7.809 7.285 -2.031 1 92.12 22 TYR B O 1
ATOM 869 N N . SER B 1 23 ? 8.68 6.492 -3.936 1 94.25 23 SER B N 1
ATOM 870 C CA . SER B 1 23 ? 9.695 7.539 -3.973 1 94.25 23 SER B CA 1
ATOM 871 C C . SER B 1 23 ? 9.062 8.922 -4.012 1 94.25 23 SER B C 1
ATOM 873 O O . SER B 1 23 ? 9.453 9.812 -3.248 1 94.25 23 SER B O 1
ATOM 875 N N . LYS B 1 24 ? 8.133 9.086 -4.895 1 95.19 24 LYS B N 1
ATOM 876 C CA . LYS B 1 24 ? 7.438 10.367 -5.004 1 95.19 24 LYS B CA 1
ATOM 877 C C . LYS B 1 24 ? 6.68 10.688 -3.721 1 95.19 24 LYS B C 1
ATOM 879 O O . LYS B 1 24 ? 6.664 11.844 -3.277 1 95.19 24 LYS B O 1
ATOM 884 N N . LEU B 1 25 ? 6.027 9.688 -3.133 1 94.69 25 LEU B N 1
ATOM 885 C CA . LEU B 1 25 ? 5.289 9.875 -1.889 1 94.69 25 LEU B CA 1
ATOM 886 C C . LEU B 1 25 ? 6.211 10.375 -0.78 1 94.69 25 LEU B C 1
ATOM 888 O O . LEU B 1 25 ? 5.895 11.352 -0.097 1 94.69 25 LEU B O 1
ATOM 892 N N . MET B 1 26 ? 7.375 9.742 -0.656 1 91.44 26 MET B N 1
ATOM 893 C CA . MET B 1 26 ? 8.312 10.031 0.42 1 91.44 26 MET B CA 1
ATOM 894 C C . MET B 1 26 ? 8.945 11.414 0.229 1 91.44 26 MET B C 1
ATOM 896 O O . MET B 1 26 ? 9.406 12.031 1.192 1 91.44 26 MET B O 1
ATOM 900 N N . LYS B 1 27 ? 8.969 11.867 -0.938 1 93.06 27 LYS B N 1
ATOM 901 C CA . LYS B 1 27 ? 9.547 13.172 -1.249 1 93.06 27 LYS B CA 1
ATOM 902 C C . LYS B 1 27 ? 8.469 14.242 -1.326 1 93.06 27 LYS B C 1
ATOM 904 O O . LYS B 1 27 ? 8.734 15.375 -1.729 1 93.06 27 LYS B O 1
ATOM 909 N N . ASP B 1 28 ? 7.242 13.867 -1.026 1 92.75 28 ASP B N 1
ATOM 910 C CA . ASP B 1 28 ? 6.09 14.766 -1.106 1 92.75 28 ASP B CA 1
ATOM 911 C C . ASP B 1 28 ? 5.875 15.258 -2.537 1 92.75 28 ASP B C 1
ATOM 913 O O . ASP B 1 28 ? 5.535 16.422 -2.754 1 92.75 28 ASP B O 1
ATOM 917 N N . LEU B 1 29 ? 6.086 14.336 -3.508 1 94.94 29 LEU B N 1
ATOM 918 C CA . LEU B 1 29 ? 5.984 14.703 -4.914 1 94.94 29 LEU B CA 1
ATOM 919 C C . LEU B 1 29 ? 4.898 13.891 -5.613 1 94.94 29 LEU B C 1
ATOM 921 O O . LEU B 1 29 ? 4.609 14.117 -6.789 1 94.94 29 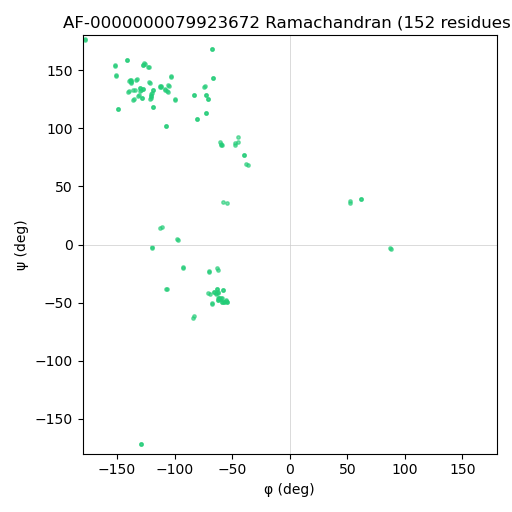LEU B O 1
ATOM 925 N N . LEU B 1 30 ? 4.273 12.984 -4.883 1 95.62 30 LEU B N 1
ATOM 926 C CA . LEU B 1 30 ? 3.256 12.148 -5.512 1 95.62 30 LEU B CA 1
ATOM 927 C C . LEU B 1 30 ? 2.002 12.961 -5.82 1 95.62 30 LEU B C 1
ATOM 929 O O . LEU B 1 30 ? 1.469 13.648 -4.945 1 95.62 30 LEU B O 1
ATOM 933 N N . GLU B 1 31 ? 1.601 12.922 -7.074 1 93.56 31 GLU B N 1
ATOM 934 C CA . GLU B 1 31 ? 0.373 13.586 -7.504 1 93.56 31 GLU B CA 1
ATOM 935 C C . GLU B 1 31 ? -0.626 12.578 -8.07 1 93.56 31 GLU B C 1
ATOM 937 O O . GLU B 1 31 ? -0.251 11.688 -8.836 1 93.56 31 GLU B O 1
ATOM 942 N N . ILE B 1 32 ? -1.875 12.711 -7.617 1 91.44 32 ILE B N 1
ATOM 943 C CA . ILE B 1 32 ? -2.982 11.922 -8.148 1 91.44 32 ILE B CA 1
ATOM 944 C C . ILE B 1 32 ? -4.027 12.844 -8.766 1 91.44 32 ILE B C 1
ATOM 946 O O . ILE B 1 32 ? -4.621 13.68 -8.07 1 91.44 32 ILE B O 1
ATOM 950 N N . GLU B 1 33 ? -4.219 12.656 -10.055 1 89.31 33 GLU B N 1
ATOM 951 C CA . GLU B 1 33 ? -5.117 13.5 -10.828 1 89.31 33 GLU B CA 1
ATOM 952 C C . GLU B 1 33 ? -4.785 14.977 -10.633 1 89.31 33 GLU B C 1
ATOM 954 O O . GLU B 1 33 ? -5.676 15.797 -10.398 1 89.31 33 GLU B O 1
ATOM 959 N N . GLY B 1 34 ? -3.48 15.289 -10.531 1 87.12 34 GLY B N 1
ATOM 960 C CA . GLY B 1 34 ? -3.006 16.656 -10.461 1 87.12 34 GLY B CA 1
ATOM 961 C C . GLY B 1 34 ? -2.979 17.219 -9.047 1 87.12 34 GLY B C 1
ATOM 962 O O . GLY B 1 34 ? -2.596 18.359 -8.836 1 87.12 34 GLY B O 1
ATOM 963 N N . LYS B 1 35 ? -3.434 16.453 -8.117 1 89.75 35 LYS B N 1
ATOM 964 C CA . LYS B 1 35 ? -3.412 16.891 -6.719 1 89.75 35 LYS B CA 1
ATOM 965 C C . LYS B 1 35 ? -2.316 16.156 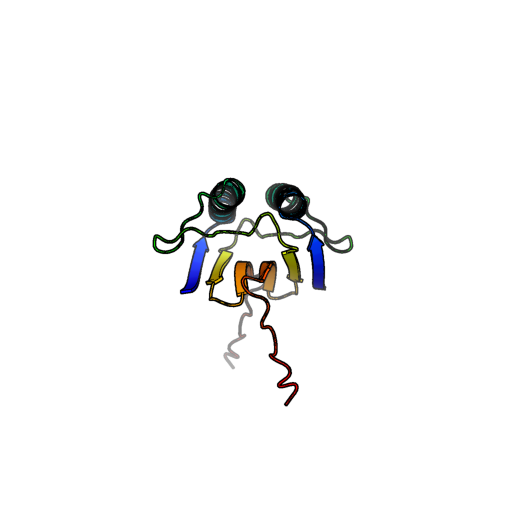-5.941 1 89.75 35 LYS B C 1
ATOM 967 O O . LYS B 1 35 ? -2.184 14.938 -6.039 1 89.75 35 LYS B O 1
ATOM 972 N N . LYS B 1 36 ? -1.639 16.922 -5.148 1 92.56 36 LYS B N 1
ATOM 973 C CA . LYS B 1 36 ? -0.556 16.344 -4.359 1 92.56 36 LYS B CA 1
ATOM 974 C C . LYS B 1 36 ? -1.103 15.523 -3.199 1 92.56 36 LYS B C 1
ATOM 976 O O . LYS B 1 36 ? -2.057 15.93 -2.533 1 92.56 36 LYS B O 1
ATOM 981 N N . VAL B 1 37 ? -0.522 14.359 -3 1 94.56 37 VAL B N 1
ATOM 982 C CA . VAL B 1 37 ? -0.791 13.578 -1.799 1 94.56 37 VAL B CA 1
ATOM 983 C C . VAL B 1 37 ? 0.036 14.117 -0.633 1 94.56 37 VAL B C 1
ATOM 985 O O . VAL B 1 37 ? 1.256 13.945 -0.596 1 94.56 37 VAL B O 1
ATOM 988 N N . LYS B 1 38 ? -0.645 14.773 0.292 1 90.19 38 LYS B N 1
ATOM 989 C CA . LYS B 1 38 ? 0.056 15.414 1.404 1 90.19 38 LYS B CA 1
ATOM 990 C C . LYS B 1 38 ? -0.164 14.641 2.703 1 90.19 38 LYS B C 1
ATOM 992 O O . LYS B 1 38 ? -1.225 14.75 3.322 1 90.19 38 LYS B O 1
ATOM 997 N N . ILE B 1 39 ? 0.832 13.914 3.035 1 94.5 39 ILE B N 1
ATOM 998 C CA . ILE B 1 39 ? 0.804 13.266 4.344 1 94.5 39 ILE B CA 1
ATOM 999 C C . ILE B 1 39 ? 1.273 14.25 5.414 1 94.5 39 ILE B C 1
ATOM 1001 O O . ILE B 1 39 ? 2.348 14.844 5.293 1 94.5 39 ILE B O 1
ATOM 1005 N N . PRO B 1 40 ? 0.516 14.391 6.445 1 93.81 40 PRO B N 1
ATOM 1006 C CA . PRO B 1 40 ? 0.898 15.383 7.453 1 93.81 40 PRO B CA 1
ATOM 1007 C C . PRO B 1 40 ? 2.182 15.016 8.195 1 93.81 40 PRO B C 1
ATOM 1009 O O . PRO B 1 40 ? 2.426 13.828 8.453 1 93.81 40 PRO B O 1
ATOM 1012 N N . GLU B 1 41 ? 2.979 15.984 8.508 1 91.44 41 GLU B N 1
ATOM 1013 C CA . GLU B 1 41 ? 4.25 15.773 9.195 1 91.44 41 GLU B CA 1
ATOM 1014 C C . GLU B 1 41 ? 4.082 15.898 10.711 1 91.44 41 GLU B C 1
ATOM 1016 O O . GLU B 1 41 ? 4.91 15.398 11.469 1 91.44 41 GLU B O 1
ATOM 1021 N N . ASP B 1 42 ? 3.035 16.516 11.141 1 91.62 42 ASP B N 1
ATOM 1022 C CA . ASP B 1 42 ? 2.893 16.906 12.547 1 91.62 42 ASP B CA 1
ATOM 1023 C C . ASP B 1 42 ? 1.777 16.109 13.219 1 91.62 42 ASP B C 1
ATOM 1025 O O . ASP B 1 42 ? 1.286 16.484 14.281 1 91.62 42 ASP B O 1
ATOM 1029 N N . LYS B 1 43 ? 1.381 15.055 12.508 1 92.06 43 LYS B N 1
ATOM 1030 C CA . LYS B 1 43 ? 0.299 14.258 13.078 1 92.06 43 LYS B CA 1
ATOM 1031 C C . LYS B 1 43 ? 0.692 12.781 13.18 1 92.06 43 LYS B C 1
ATOM 1033 O O . LYS B 1 43 ? 1.556 12.312 12.438 1 92.06 43 LYS B O 1
ATOM 1038 N N . GLU B 1 44 ? -0.016 12.203 14.117 1 95.12 44 GLU B N 1
ATOM 1039 C CA . GLU B 1 44 ? 0.107 10.75 14.203 1 95.12 44 GLU B CA 1
ATOM 1040 C C . GLU B 1 44 ? -0.604 10.062 13.039 1 95.12 44 GLU B C 1
ATOM 1042 O O . GLU B 1 44 ? -1.74 10.414 12.711 1 95.12 44 GLU B O 1
ATOM 1047 N N . LEU B 1 45 ? 0.151 9.203 12.414 1 97.69 45 LEU B N 1
ATOM 1048 C CA . LEU B 1 45 ? -0.381 8.453 11.281 1 97.69 45 LEU B CA 1
ATOM 1049 C C . LEU B 1 45 ? -0.719 7.023 11.688 1 97.69 45 LEU B C 1
ATOM 1051 O O . LEU B 1 45 ? -0.087 6.465 12.586 1 97.69 45 LEU B O 1
ATOM 1055 N N . GLU B 1 46 ? -1.768 6.535 11.117 1 98.06 46 GLU B N 1
ATOM 1056 C CA . GLU B 1 46 ? -2.062 5.109 11.203 1 98.06 46 GLU B CA 1
ATOM 1057 C C . GLU B 1 46 ? -1.77 4.406 9.883 1 98.06 46 GLU B C 1
ATOM 1059 O O . GLU B 1 46 ? -2.111 4.914 8.812 1 98.06 46 GLU B O 1
ATOM 1064 N N . TYR B 1 47 ? -1.045 3.281 9.938 1 97.62 47 TYR B N 1
ATOM 1065 C CA . TYR B 1 47 ? -0.84 2.512 8.711 1 97.62 47 TYR B CA 1
ATOM 1066 C C . TYR B 1 47 ? -0.992 1.02 8.977 1 97.62 47 TYR B C 1
ATOM 1068 O O . TYR B 1 47 ? -0.64 0.534 10.055 1 97.62 47 TYR B O 1
ATOM 1076 N N . LYS B 1 48 ? -1.626 0.423 8.039 1 97.31 48 LYS B N 1
ATOM 1077 C CA . LYS B 1 48 ? -2.016 -0.98 8.156 1 97.31 48 LYS B CA 1
ATOM 1078 C C . LYS B 1 48 ? -1.417 -1.809 7.02 1 97.31 48 LYS B C 1
ATOM 1080 O O . LYS B 1 48 ? -1.368 -1.357 5.875 1 97.31 48 LYS B O 1
ATOM 1085 N N . ILE B 1 49 ? -0.973 -2.979 7.395 1 96.69 49 ILE B N 1
ATOM 1086 C CA . ILE B 1 49 ? -0.558 -3.967 6.406 1 96.69 49 ILE B CA 1
ATOM 1087 C C . ILE B 1 49 ? -1.529 -5.145 6.414 1 96.69 49 ILE B C 1
ATOM 1089 O O . ILE B 1 49 ? -1.975 -5.582 7.48 1 96.69 49 ILE B O 1
ATOM 1093 N N . LYS B 1 50 ? -1.877 -5.539 5.25 1 96.25 50 LYS B N 1
ATOM 1094 C CA . LYS B 1 50 ? -2.701 -6.734 5.09 1 96.25 50 LYS B CA 1
ATOM 1095 C C . LYS B 1 50 ? -2.059 -7.715 4.113 1 96.25 50 LYS B C 1
ATOM 1097 O O . LYS B 1 50 ? -1.567 -7.316 3.057 1 96.25 50 LYS B O 1
ATOM 1102 N N . TYR B 1 51 ? -2.041 -8.977 4.527 1 96.69 51 TYR B N 1
ATOM 1103 C CA . TYR B 1 51 ? -1.528 -10.047 3.674 1 96.69 51 TYR B CA 1
ATOM 1104 C C . TYR B 1 51 ? -2.449 -11.258 3.705 1 96.69 51 TYR B C 1
ATOM 1106 O O . TYR B 1 51 ? -2.848 -11.719 4.777 1 96.69 51 TYR B O 1
ATOM 1114 N N . GLU B 1 52 ? -2.852 -11.648 2.564 1 96.12 52 GLU B N 1
ATOM 1115 C CA . GLU B 1 52 ? -3.641 -12.867 2.391 1 96.12 52 GLU B CA 1
ATOM 1116 C C . GLU B 1 52 ? -3.057 -13.75 1.293 1 96.12 52 GLU B C 1
ATOM 1118 O O . GLU B 1 52 ? -2.627 -13.258 0.25 1 96.12 52 GLU B O 1
ATOM 1123 N N . ASN B 1 53 ? -2.971 -15.023 1.587 1 94.06 53 ASN B N 1
ATOM 1124 C CA . ASN B 1 53 ? -2.49 -15.969 0.586 1 94.06 53 ASN B CA 1
ATOM 1125 C C . ASN B 1 53 ? -3.117 -17.344 0.771 1 94.06 53 ASN B C 1
ATOM 1127 O O . ASN B 1 53 ? -2.967 -17.969 1.825 1 94.06 53 ASN B O 1
ATOM 1131 N N . ASP B 1 54 ? -3.885 -17.797 -0.191 1 93.38 54 ASP B N 1
ATOM 1132 C CA . ASP B 1 54 ? -4.441 -19.141 -0.15 1 93.38 54 ASP B CA 1
ATOM 1133 C C . ASP B 1 54 ? -4.172 -19.891 -1.455 1 93.38 54 ASP B C 1
ATOM 1135 O O . ASP B 1 54 ? -3.334 -19.469 -2.254 1 93.38 54 ASP B O 1
ATOM 1139 N N . GLU B 1 55 ? -4.754 -21.031 -1.631 1 92.25 55 GLU B N 1
ATOM 1140 C CA . GLU B 1 55 ? -4.473 -21.875 -2.787 1 92.25 55 GLU B CA 1
ATOM 1141 C C . GLU B 1 55 ? -4.883 -21.188 -4.086 1 92.25 55 GLU B C 1
ATOM 1143 O O . GLU B 1 55 ? -4.332 -21.484 -5.148 1 92.25 55 GLU B O 1
ATOM 1148 N N . PHE B 1 56 ? -5.75 -20.219 -3.99 1 93.75 56 PHE B N 1
ATOM 1149 C CA . PHE B 1 56 ? -6.348 -19.672 -5.203 1 93.75 56 PHE B CA 1
ATOM 1150 C C . PHE B 1 56 ? -5.793 -18.297 -5.5 1 93.75 56 PHE B C 1
ATOM 1152 O O . PHE B 1 56 ? -5.566 -17.938 -6.66 1 93.75 56 PHE B O 1
ATOM 1159 N N . GLU B 1 57 ? -5.59 -17.531 -4.461 1 95.56 57 GLU B N 1
ATOM 1160 C CA . GLU B 1 57 ? -5.176 -16.156 -4.695 1 95.56 57 GLU B CA 1
ATOM 1161 C C . GLU B 1 57 ? -4.348 -15.625 -3.531 1 95.56 57 GLU B C 1
ATOM 1163 O O . GLU B 1 57 ? -4.367 -16.188 -2.438 1 95.56 57 GLU B O 1
ATOM 1168 N N . GLY B 1 58 ? -3.51 -14.641 -3.873 1 95.88 58 GLY B N 1
ATOM 1169 C CA . GLY B 1 58 ? -2.779 -13.875 -2.871 1 95.88 58 GLY B CA 1
ATOM 1170 C C . GLY B 1 58 ? -2.953 -12.375 -3.018 1 95.88 58 GLY B C 1
ATOM 1171 O O . GLY B 1 58 ? -3.33 -11.891 -4.086 1 95.88 58 GLY B O 1
ATOM 1172 N N . SER B 1 59 ? -2.787 -11.688 -1.88 1 97.5 59 SER B N 1
ATOM 1173 C CA . SER B 1 59 ? -2.818 -10.227 -1.917 1 97.5 59 SER B CA 1
ATOM 1174 C C . SER B 1 59 ? -1.953 -9.625 -0.814 1 97.5 59 SER B C 1
ATOM 1176 O O . SER B 1 59 ? -1.786 -10.234 0.248 1 97.5 59 SER B O 1
ATOM 1178 N N . TYR B 1 60 ? -1.342 -8.531 -1.071 1 97.19 60 TYR B N 1
ATOM 1179 C CA . TYR B 1 60 ? -0.574 -7.695 -0.153 1 97.19 60 TYR B CA 1
ATOM 1180 C C . TYR B 1 60 ? -0.989 -6.234 -0.266 1 97.19 60 TYR B C 1
ATOM 1182 O O . TYR B 1 60 ? -1.084 -5.691 -1.371 1 97.19 60 TYR B O 1
ATOM 1190 N N . ALA B 1 61 ? -1.304 -5.609 0.904 1 97.56 61 ALA B N 1
ATOM 1191 C CA . ALA B 1 61 ? -1.786 -4.23 0.866 1 97.56 61 ALA B CA 1
ATOM 1192 C C . ALA B 1 61 ? -1.183 -3.408 2 1 97.56 61 ALA B C 1
ATOM 1194 O O . ALA B 1 61 ? -1.006 -3.908 3.113 1 97.56 61 ALA B O 1
ATOM 1195 N N . VAL B 1 62 ? -0.856 -2.205 1.706 1 97.5 62 VAL B N 1
ATOM 1196 C CA . VAL B 1 62 ? -0.507 -1.204 2.709 1 97.5 62 VAL B CA 1
ATOM 1197 C C . VAL B 1 62 ? -1.467 -0.02 2.611 1 97.5 62 VAL B C 1
ATOM 1199 O O . VAL B 1 62 ? -1.7 0.511 1.523 1 97.5 62 VAL B O 1
ATOM 1202 N N . LYS B 1 63 ? -2.096 0.322 3.73 1 98.19 63 LYS B N 1
ATOM 1203 C CA . LYS B 1 63 ? -2.973 1.486 3.807 1 98.19 63 LYS B CA 1
ATOM 1204 C C . LYS B 1 63 ? -2.477 2.48 4.855 1 98.19 63 LYS B C 1
ATOM 1206 O O . LYS B 1 63 ? -2.211 2.104 5.996 1 98.19 63 LYS B O 1
ATOM 1211 N N . ILE B 1 64 ? -2.334 3.732 4.449 1 98.19 64 ILE B N 1
ATOM 1212 C CA . ILE B 1 64 ? -1.949 4.832 5.332 1 98.19 64 ILE B CA 1
ATOM 1213 C C . ILE B 1 64 ? -3.148 5.746 5.57 1 98.19 64 ILE B C 1
ATOM 1215 O O . ILE B 1 64 ? -3.857 6.109 4.625 1 98.19 64 ILE B O 1
ATOM 1219 N N . THR B 1 65 ? -3.377 6.125 6.84 1 98.12 65 THR B N 1
ATOM 1220 C CA . THR B 1 65 ? -4.48 7.016 7.184 1 98.12 65 THR B CA 1
ATOM 1221 C C . THR B 1 65 ? -4.008 8.125 8.117 1 98.12 65 THR B C 1
ATOM 1223 O O . THR B 1 65 ? -3.17 7.895 8.992 1 98.12 65 THR B O 1
ATOM 1226 N N . TRP B 1 66 ? -4.543 9.289 7.891 1 96.69 66 TRP B N 1
ATOM 1227 C CA . TRP B 1 66 ? -4.238 10.406 8.781 1 96.69 66 TRP B CA 1
ATOM 1228 C C . TRP B 1 66 ? -5.477 11.258 9.023 1 96.69 66 TRP B C 1
ATOM 1230 O O . TRP B 1 66 ? -6.461 11.164 8.289 1 96.69 66 TRP B O 1
ATOM 1240 N N . VAL B 1 67 ? -5.41 11.984 10.109 1 94.31 67 VAL B N 1
ATOM 1241 C CA . VAL B 1 67 ? -6.492 12.883 10.484 1 94.31 67 VAL B CA 1
ATOM 1242 C C . VAL B 1 67 ? -6.145 14.312 10.07 1 94.31 67 VAL B C 1
ATOM 1244 O O . VAL B 1 67 ? -5.055 14.805 10.367 1 94.31 67 VAL B O 1
ATOM 1247 N N . ASN B 1 68 ? -7.012 14.938 9.289 1 92.31 68 ASN B N 1
ATOM 1248 C CA . ASN B 1 68 ? -6.828 16.344 8.914 1 92.31 68 ASN B CA 1
ATOM 1249 C C . ASN B 1 68 ? -7.359 17.281 10 1 92.31 68 ASN B C 1
ATOM 1251 O O . ASN B 1 68 ? -6.664 18.203 10.414 1 92.31 68 ASN B O 1
ATOM 1255 N N . LYS B 1 69 ? -8.617 17.203 10.258 1 89.12 69 LYS B N 1
ATOM 1256 C CA . LYS B 1 69 ? -9.273 18 11.281 1 89.12 69 LYS B CA 1
ATOM 1257 C C . LYS B 1 69 ? -9.93 17.109 12.344 1 89.12 69 LYS B C 1
ATOM 1259 O O . LYS B 1 69 ? -10.578 16.125 12.008 1 89.12 69 LYS B O 1
ATOM 1264 N N . GLU B 1 70 ? -9.57 17.5 13.586 1 80.19 70 GLU B N 1
ATOM 1265 C CA . GLU B 1 70 ? -10.242 16.766 14.648 1 80.19 70 GLU B CA 1
ATOM 1266 C C . GLU B 1 70 ? -11.711 17.188 14.758 1 80.19 70 GLU B C 1
ATOM 1268 O O . GLU B 1 70 ? -12.047 18.359 14.594 1 80.19 70 GLU B O 1
ATOM 1273 N N . GLU B 1 71 ? -12.523 16.25 14.438 1 67.5 71 GLU B N 1
ATOM 1274 C CA . GLU B 1 71 ? -13.938 16.594 14.609 1 67.5 71 GLU B CA 1
ATOM 1275 C C . GLU B 1 71 ? -14.242 16.953 16.062 1 67.5 71 GLU B C 1
ATOM 1277 O O . GLU B 1 71 ? -13.906 16.188 16.969 1 67.5 71 GLU B O 1
ATOM 1282 N N . PHE B 1 72 ? -14.031 18.234 16.391 1 64.38 72 PHE B N 1
ATOM 1283 C CA . PHE B 1 72 ? -14.43 18.625 17.734 1 64.38 72 PHE B CA 1
ATOM 1284 C C . PHE B 1 72 ? -15.922 18.406 17.938 1 64.38 72 PHE B C 1
ATOM 1286 O O . PHE B 1 72 ? -16.734 18.828 17.109 1 64.38 72 PHE B O 1
ATOM 1293 N N . GLU B 1 73 ? -16.266 17.297 18.328 1 55.34 73 GLU B N 1
ATOM 1294 C CA . GLU B 1 73 ? -17.656 17.266 18.781 1 55.34 73 GLU B CA 1
ATOM 1295 C C . GLU B 1 73 ? -17.953 18.438 19.719 1 55.34 73 GLU B C 1
ATOM 1297 O O . GLU B 1 73 ? -17.281 18.625 20.734 1 55.34 73 GLU B O 1
ATOM 1302 N N . GLU B 1 74 ? -18.328 19.562 19.188 1 53.66 74 GLU B N 1
ATOM 1303 C CA . GLU B 1 74 ? -18.875 20.594 20.062 1 53.66 74 GLU B CA 1
ATOM 1304 C C . GLU B 1 74 ? -19.781 19.984 21.125 1 53.66 74 GLU B C 1
ATOM 1306 O O . GLU B 1 74 ? -20.828 19.406 20.797 1 53.66 74 GLU B O 1
ATOM 1311 N N . ASP B 1 75 ? -19.234 19.422 22.094 1 53.03 75 ASP B N 1
ATOM 1312 C CA . ASP B 1 75 ? -20.156 19.219 23.203 1 53.03 75 ASP B CA 1
ATOM 1313 C C . ASP B 1 75 ? -20.984 20.469 23.469 1 53.03 75 ASP B C 1
ATOM 1315 O O . ASP B 1 75 ? -20.438 21.547 23.703 1 53.03 75 ASP B O 1
ATOM 1319 N N . ASP B 1 76 ? -22.109 20.578 22.891 1 51.75 76 ASP B N 1
ATOM 1320 C CA . ASP B 1 76 ? -23.062 21.578 23.344 1 51.75 76 ASP B CA 1
ATOM 1321 C C . ASP B 1 76 ? -23.047 21.703 24.859 1 51.75 76 ASP B C 1
ATOM 1323 O O . ASP B 1 76 ? -23.516 20.812 25.578 1 51.75 76 ASP B O 1
ATOM 1327 N N . GLU B 1 77 ? -22.078 22.188 25.406 1 50.94 77 GLU B N 1
ATOM 1328 C CA . GLU B 1 77 ? -22.297 22.578 26.797 1 50.94 77 GLU B CA 1
ATOM 1329 C C . GLU B 1 77 ? -23.438 23.594 26.906 1 50.94 77 GLU B C 1
ATOM 1331 O O . GLU B 1 77 ? -23.188 24.797 27 1 50.94 77 GLU B O 1
ATOM 1336 N N . PHE B 1 78 ? -24.562 23.422 26.016 1 43.84 78 PHE B N 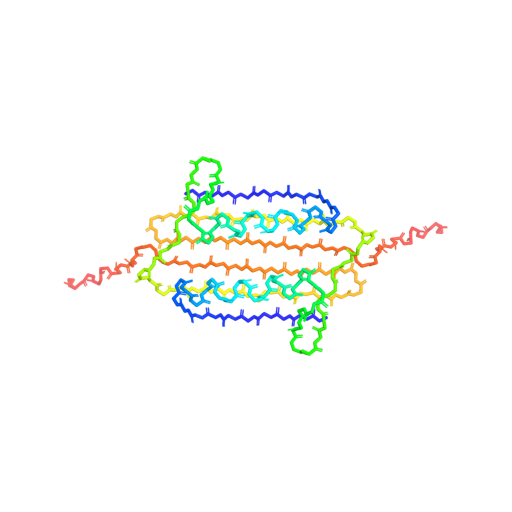1
ATOM 1337 C CA . PHE B 1 78 ? -25.656 24.109 26.672 1 43.84 78 PHE B CA 1
ATOM 1338 C C . PHE B 1 78 ? -26.156 23.312 27.875 1 43.84 78 PHE B C 1
ATOM 1340 O O . PHE B 1 78 ? -26.109 22.078 27.859 1 43.84 78 PHE B O 1
#

Nearest PDB structures (foldseek):
  3aon-assembly1_A  TM=3.533E-01  e=9.143E+00  Enterococcus hirae
  5ycw-assembly1_A-2  TM=3.253E-01  e=8.569E+00  Dioscoreophyllum cumminsii
  6xbw-assembly1_H  TM=2.727E-01  e=8.569E+00  Bos taurus
  3aon-assembly1_A  TM=3.540E-01  e=9.143E+00  Enterococcus hirae
  5ycw-assembly1_A-2  TM=3.249E-01  e=8.569E+00  Dioscoreophyllum cumminsii

pLDDT: mean 90.44, std 12.56, range [43.47, 98.19]

Sequence (156 aa):
MKYQEKYVGSKEELFTFLKENYSKLMKDLLEIEGKKVKIPEDKELEYKIKYENDEFEGSYAVKITWVNKEEFEEDDEFMKYQEKYVGSKEELFTFLKENYSKLMKDLLEIEGKKVKIPEDKELEYKIKYENDEFEGSYAVKITWVNKEEFEEDDEF

Foldseek 3Di:
DDDDDDDDDDPVVVVVVCVVQVVCVVVQNHDDPRHTDDDDPPFDKDKDWDWDDDPPDIDIDIDIDTDDDDPPPPPPPD/DDDDDDDDDDPVVVVVVCVVQVVCVVVQNHDDPRHTDDDDPPFDKDKDWDWDDDPPDIDIDIDIDTDDDDPPPPPPPD

Organism: NCBI:txid1123349